Protein AF-A0A1Q7TH78-F1 (afdb_monomer_lite)

Structure (mmCIF, N/CA/C/O backbone):
data_AF-A0A1Q7TH78-F1
#
_entry.id   AF-A0A1Q7TH78-F1
#
loop_
_atom_site.group_PDB
_atom_site.id
_atom_site.type_symbol
_atom_site.label_atom_id
_atom_site.label_alt_id
_atom_site.label_comp_id
_atom_site.label_asym_id
_atom_site.label_entity_id
_atom_site.label_seq_id
_atom_site.pdbx_PDB_ins_code
_atom_site.Cartn_x
_atom_site.Cartn_y
_atom_site.Cartn_z
_atom_site.occupancy
_atom_site.B_iso_or_equiv
_atom_site.auth_seq_id
_atom_site.auth_comp_id
_atom_site.auth_asym_id
_atom_site.auth_atom_id
_atom_site.pdbx_PDB_model_num
ATOM 1 N N . MET A 1 1 ? 1.580 -51.648 -30.384 1.00 50.31 1 MET A N 1
ATOM 2 C CA . MET A 1 1 ? 2.171 -50.579 -31.220 1.00 50.31 1 MET A CA 1
ATOM 3 C C . MET A 1 1 ? 0.984 -49.779 -31.748 1.00 50.31 1 MET A C 1
ATOM 5 O O . MET A 1 1 ? 0.250 -50.338 -32.539 1.00 50.31 1 MET A O 1
ATOM 9 N N . LEU A 1 2 ? 0.589 -48.616 -31.231 1.00 55.88 2 LEU A N 1
ATOM 10 C CA . LEU A 1 2 ? 1.336 -47.409 -30.863 1.00 55.88 2 LEU A CA 1
ATOM 11 C C . LEU A 1 2 ? 0.707 -46.707 -29.634 1.00 55.88 2 LEU A C 1
ATOM 13 O O . LEU A 1 2 ? -0.456 -46.927 -29.313 1.00 55.88 2 LEU A O 1
ATOM 17 N N . ASN A 1 3 ? 1.525 -45.878 -28.985 1.00 51.44 3 ASN A N 1
ATOM 18 C CA . ASN A 1 3 ? 1.277 -45.088 -27.775 1.00 51.44 3 ASN A CA 1
ATOM 19 C C . ASN A 1 3 ? 0.257 -43.939 -27.940 1.00 51.44 3 ASN A C 1
ATOM 21 O O . ASN A 1 3 ? -0.033 -43.506 -29.052 1.00 51.44 3 ASN A O 1
ATOM 25 N N . SER A 1 4 ? -0.188 -43.420 -26.786 1.00 63.25 4 SER A N 1
ATOM 26 C CA . SER A 1 4 ? -0.912 -42.161 -26.528 1.00 63.25 4 SER A CA 1
ATOM 27 C C . SER A 1 4 ? -0.340 -40.916 -27.247 1.00 63.25 4 SER A C 1
ATOM 29 O O . SER A 1 4 ? 0.792 -40.940 -27.733 1.00 63.25 4 SER A O 1
ATOM 31 N N . PRO A 1 5 ? -1.070 -39.784 -27.219 1.00 63.19 5 PRO A N 1
ATOM 32 C CA . PRO A 1 5 ? -0.839 -38.860 -26.109 1.00 63.19 5 PRO A CA 1
ATOM 33 C C . PRO A 1 5 ? -2.131 -38.380 -25.435 1.00 63.19 5 PRO A C 1
ATOM 35 O O . PRO A 1 5 ? -3.068 -37.893 -26.061 1.00 63.19 5 PRO A O 1
ATOM 38 N N . ASP A 1 6 ? -2.117 -38.511 -24.113 1.00 63.50 6 ASP A N 1
ATOM 39 C CA . ASP A 1 6 ? -2.769 -37.599 -23.181 1.00 63.50 6 ASP A CA 1
ATOM 40 C C . ASP A 1 6 ? -2.283 -36.167 -23.467 1.00 63.50 6 ASP A C 1
ATOM 42 O O . ASP A 1 6 ? -1.099 -36.008 -23.766 1.00 63.50 6 ASP A O 1
ATOM 46 N N . SER A 1 7 ? -3.160 -35.158 -23.411 1.00 62.00 7 SER A N 1
ATOM 47 C CA . SER A 1 7 ? -2.863 -33.782 -22.952 1.00 62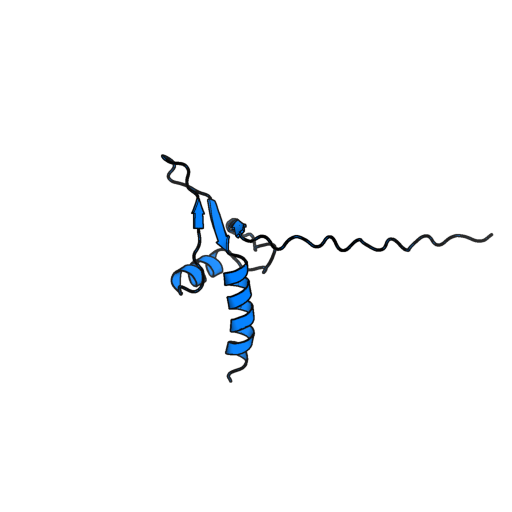.00 7 SER A CA 1
ATOM 48 C C . SER A 1 7 ? -3.845 -32.782 -23.554 1.00 62.00 7 SER A C 1
ATOM 50 O O . SER A 1 7 ? -3.680 -32.282 -24.665 1.00 62.00 7 SER A O 1
ATOM 52 N N . GLY A 1 8 ? -4.866 -32.445 -22.778 1.00 51.41 8 GLY A N 1
ATOM 53 C CA . GLY A 1 8 ? -5.754 -31.332 -23.082 1.00 51.41 8 GLY A CA 1
ATOM 54 C C . GLY A 1 8 ? -6.475 -30.829 -21.845 1.00 51.41 8 GLY A C 1
ATOM 55 O O . GLY A 1 8 ? -7.624 -30.404 -21.945 1.00 51.41 8 GLY A O 1
ATOM 56 N N . SER A 1 9 ? -5.826 -30.911 -20.681 1.00 55.53 9 SER A N 1
ATOM 57 C CA . SER A 1 9 ? -6.241 -30.200 -19.478 1.00 55.53 9 SER A CA 1
ATOM 58 C C . SER A 1 9 ? -6.253 -28.716 -19.823 1.00 55.53 9 SER A C 1
ATOM 60 O O . SER A 1 9 ? -5.220 -28.056 -19.847 1.00 55.53 9 SER A O 1
ATOM 62 N N . ARG A 1 10 ? -7.430 -28.195 -20.172 1.00 59.91 10 ARG A N 1
ATOM 63 C CA . ARG A 1 10 ? -7.687 -26.761 -20.145 1.00 59.91 10 ARG A CA 1
ATOM 64 C C . ARG A 1 10 ? -7.544 -26.385 -18.686 1.00 59.91 10 ARG A C 1
ATOM 66 O O . ARG A 1 10 ? -8.480 -26.609 -17.921 1.00 59.91 10 ARG A O 1
ATOM 73 N N . ASP A 1 11 ? -6.362 -25.909 -18.308 1.00 48.34 11 ASP A N 1
ATOM 74 C CA . ASP A 1 11 ? -6.145 -25.244 -17.037 1.00 48.34 11 ASP A CA 1
ATOM 75 C C . ASP A 1 11 ? -7.265 -24.222 -16.910 1.00 48.34 11 ASP A C 1
ATOM 77 O O . ASP A 1 11 ? -7.312 -23.219 -17.630 1.00 48.34 11 ASP A O 1
ATOM 81 N N . ALA A 1 12 ? -8.253 -24.555 -16.081 1.00 54.56 12 ALA A N 1
ATOM 82 C CA . ALA A 1 12 ? -9.287 -23.631 -15.700 1.00 54.56 12 ALA A CA 1
ATOM 83 C C . ALA A 1 12 ? -8.513 -22.460 -15.116 1.00 54.56 12 ALA A C 1
ATOM 85 O O . ALA A 1 12 ? -7.920 -22.601 -14.049 1.00 54.56 12 ALA A O 1
ATOM 86 N N . GLN A 1 13 ? -8.429 -21.356 -15.863 1.00 50.34 13 GLN A N 1
ATOM 87 C CA . GLN A 1 13 ? -7.887 -20.111 -15.356 1.00 50.34 13 GLN A CA 1
ATOM 88 C C . GLN A 1 13 ? -8.719 -19.805 -14.122 1.00 50.34 13 GLN A C 1
ATO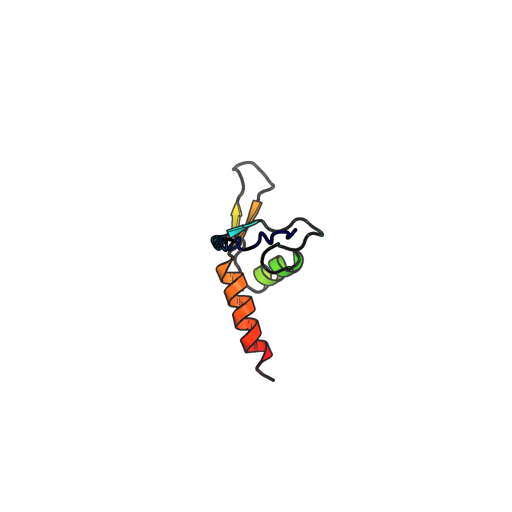M 90 O O . GLN A 1 13 ? -9.843 -19.314 -14.221 1.00 50.34 13 GLN A O 1
ATOM 95 N N . THR A 1 14 ? -8.206 -20.185 -12.956 1.00 51.03 14 THR A N 1
ATOM 96 C CA . THR A 1 14 ? -8.741 -19.780 -11.675 1.00 51.03 14 THR A CA 1
ATOM 97 C C . THR A 1 14 ? -8.604 -18.280 -11.696 1.00 51.03 14 THR A C 1
ATOM 99 O O . THR A 1 14 ? -7.516 -17.735 -11.518 1.00 51.03 14 THR A O 1
ATOM 102 N N . VAL A 1 15 ? -9.711 -17.619 -12.024 1.00 54.62 15 VAL A N 1
ATOM 103 C CA . VAL A 1 15 ? -9.873 -16.183 -11.909 1.00 54.62 15 VAL A CA 1
ATOM 104 C C . VAL A 1 15 ? -9.661 -15.901 -10.432 1.00 54.62 15 VAL A C 1
ATOM 106 O O . VAL A 1 15 ? -10.583 -16.033 -9.633 1.00 54.62 15 VAL A O 1
ATOM 109 N N . HIS A 1 16 ? -8.416 -15.633 -10.040 1.00 54.91 16 HIS A N 1
ATOM 110 C CA . HIS A 1 16 ? -8.106 -15.25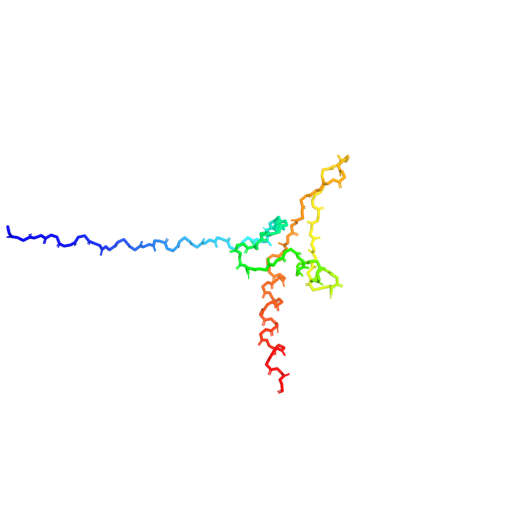6 -8.676 1.00 54.91 16 HIS A CA 1
ATOM 111 C C . HIS A 1 16 ? -8.895 -13.970 -8.431 1.00 54.91 16 HIS A C 1
ATOM 113 O O . HIS A 1 16 ? -8.636 -12.975 -9.121 1.00 54.91 16 HIS A O 1
ATOM 119 N N . PRO A 1 17 ? -9.905 -13.985 -7.541 1.00 64.69 17 PRO A N 1
ATOM 120 C CA . PRO A 1 17 ? -10.691 -12.794 -7.287 1.00 64.69 17 PRO A CA 1
ATOM 121 C C . PRO A 1 17 ? -9.710 -11.722 -6.831 1.00 64.69 17 PRO A C 1
ATOM 123 O O . PRO A 1 17 ? -8.950 -11.947 -5.888 1.00 64.69 17 PRO A O 1
ATOM 126 N N . LYS A 1 18 ? -9.666 -10.594 -7.550 1.00 68.94 18 LYS A N 1
ATOM 127 C CA . LYS A 1 18 ? -8.834 -9.456 -7.155 1.0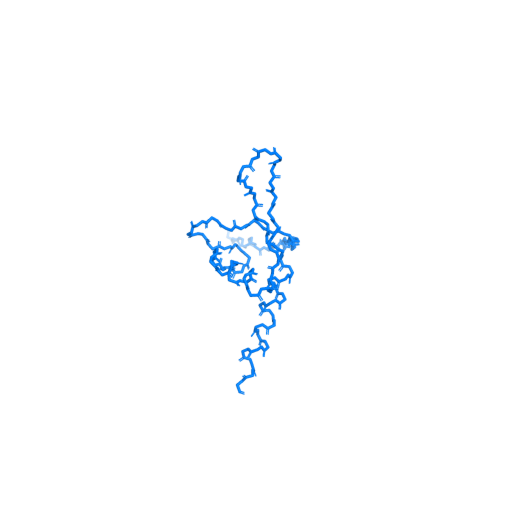0 68.94 18 LYS A CA 1
ATOM 128 C C . LYS A 1 18 ? -9.255 -9.076 -5.737 1.00 68.94 18 LYS A C 1
ATOM 130 O O . LYS A 1 18 ? -10.409 -8.685 -5.556 1.00 68.94 18 LYS A O 1
ATOM 135 N N . PRO A 1 19 ? -8.389 -9.250 -4.729 1.00 79.88 19 PRO A N 1
ATOM 136 C CA . PRO A 1 19 ? -8.772 -8.931 -3.369 1.00 79.88 19 PRO A CA 1
ATOM 137 C C . PRO A 1 19 ? -8.895 -7.416 -3.250 1.00 79.88 19 PRO A C 1
ATOM 139 O O . PRO A 1 19 ? -8.020 -6.697 -3.717 1.00 79.88 19 PRO A O 1
ATOM 142 N N . GLU A 1 20 ? -9.932 -6.921 -2.583 1.00 82.25 20 GLU A N 1
ATOM 143 C CA . GLU A 1 20 ? -10.053 -5.481 -2.309 1.00 82.25 20 GLU A CA 1
ATOM 144 C C . GLU A 1 20 ? -8.896 -4.990 -1.427 1.00 82.25 20 GLU A C 1
ATOM 146 O O . GLU A 1 20 ? -8.352 -3.899 -1.613 1.00 82.25 20 GLU A O 1
ATOM 151 N N . PHE A 1 21 ? -8.462 -5.841 -0.492 1.00 85.56 21 PHE A N 1
ATOM 152 C CA . PHE A 1 21 ? -7.340 -5.575 0.394 1.00 85.56 21 PHE A CA 1
ATOM 153 C C . PHE A 1 21 ? -6.428 -6.789 0.519 1.00 85.56 21 PHE A C 1
ATOM 155 O O . PHE A 1 21 ? -6.889 -7.920 0.679 1.00 85.56 21 PHE A O 1
ATOM 162 N N . PHE A 1 22 ? -5.122 -6.550 0.557 1.00 86.31 22 PHE A N 1
ATOM 163 C CA . PHE A 1 22 ? -4.133 -7.578 0.869 1.00 86.31 22 PHE A CA 1
ATOM 164 C C . PHE A 1 22 ? -3.263 -7.166 2.053 1.00 86.31 22 PHE A C 1
ATOM 166 O O . PHE A 1 22 ? -3.173 -5.997 2.427 1.00 86.31 22 PHE A O 1
ATOM 173 N N . ARG A 1 23 ? -2.648 -8.149 2.712 1.00 85.19 23 ARG A N 1
ATOM 174 C CA . ARG A 1 23 ? -1.817 -7.894 3.893 1.00 85.19 23 ARG A CA 1
ATOM 175 C C . ARG A 1 23 ? -0.475 -7.309 3.469 1.00 85.19 23 ARG A C 1
ATOM 177 O O . ARG A 1 23 ? 0.143 -7.811 2.534 1.00 85.19 23 ARG A O 1
ATOM 184 N N . LEU A 1 24 ? -0.003 -6.312 4.218 1.00 83.38 24 LEU A N 1
ATOM 185 C CA . LEU A 1 24 ? 1.347 -5.776 4.057 1.00 83.38 24 LEU A CA 1
ATOM 186 C C . LEU A 1 24 ? 2.369 -6.919 4.176 1.00 83.38 24 LEU A C 1
ATOM 188 O O . LEU A 1 24 ? 2.333 -7.652 5.176 1.00 83.38 24 LEU A O 1
ATOM 192 N N . PRO A 1 25 ? 3.265 -7.092 3.187 1.00 81.94 25 PRO A N 1
ATOM 193 C CA . PRO A 1 25 ? 4.250 -8.157 3.228 1.00 81.94 25 PRO A CA 1
ATOM 194 C C . PRO A 1 25 ? 5.179 -8.008 4.437 1.00 81.94 25 PRO A C 1
ATOM 196 O O . PRO A 1 25 ? 5.431 -6.910 4.950 1.00 81.94 25 PRO A O 1
ATOM 199 N N . LYS A 1 26 ? 5.691 -9.147 4.915 1.00 77.44 26 LYS A N 1
ATOM 200 C CA . LYS A 1 26 ? 6.696 -9.176 5.984 1.00 77.44 26 LYS A CA 1
ATOM 201 C C . LYS A 1 26 ? 7.988 -8.513 5.496 1.00 77.44 26 LYS A C 1
ATOM 203 O O . LYS A 1 26 ? 8.260 -8.458 4.301 1.00 77.44 26 LYS A O 1
ATOM 208 N N . SER A 1 27 ? 8.800 -8.021 6.430 1.00 73.81 27 SER A N 1
ATOM 209 C CA . SER A 1 27 ? 10.118 -7.473 6.095 1.00 73.81 27 SER A CA 1
ATOM 210 C C . SER A 1 27 ? 10.944 -8.506 5.317 1.00 73.81 27 SER A C 1
ATOM 212 O O . SER A 1 27 ? 11.036 -9.653 5.744 1.00 73.81 27 SER A O 1
ATOM 214 N N . GLY A 1 28 ? 11.507 -8.098 4.176 1.00 75.38 28 GLY A N 1
ATOM 215 C CA . GLY A 1 28 ? 12.288 -8.965 3.284 1.00 75.38 28 GLY A CA 1
ATOM 216 C C . GLY A 1 28 ? 11.473 -9.768 2.263 1.00 75.38 28 GLY A C 1
ATOM 217 O O . GLY A 1 28 ? 12.061 -10.389 1.387 1.00 75.38 28 GLY A O 1
ATOM 218 N N . VAL A 1 29 ? 10.138 -9.734 2.330 1.00 80.56 29 VAL A N 1
ATOM 219 C CA . VAL A 1 29 ? 9.253 -10.417 1.376 1.00 80.56 29 VAL A CA 1
ATOM 220 C C . VAL A 1 29 ? 8.617 -9.377 0.451 1.00 80.56 29 VAL A C 1
ATOM 222 O O . VAL A 1 29 ? 8.208 -8.306 0.903 1.00 80.56 29 VAL A O 1
ATOM 225 N N . ARG A 1 30 ? 8.560 -9.678 -0.849 1.00 82.56 30 ARG A N 1
ATOM 226 C CA . ARG A 1 30 ? 7.813 -8.887 -1.839 1.00 82.56 30 ARG A CA 1
ATOM 227 C C . ARG A 1 30 ? 6.357 -9.327 -1.840 1.00 82.56 30 ARG A C 1
ATOM 229 O O . ARG A 1 30 ? 6.065 -10.487 -1.549 1.00 82.56 30 ARG A O 1
ATOM 236 N N . ASP A 1 31 ? 5.440 -8.412 -2.119 1.00 83.12 31 ASP A N 1
ATOM 237 C CA . ASP A 1 31 ? 4.038 -8.797 -2.211 1.00 83.12 31 ASP A CA 1
ATOM 238 C C . ASP A 1 31 ? 3.794 -9.720 -3.433 1.00 83.12 31 ASP A C 1
ATOM 240 O O . ASP A 1 31 ? 4.496 -9.609 -4.441 1.00 83.12 31 ASP A O 1
ATOM 244 N N . PRO A 1 32 ? 2.824 -10.647 -3.358 1.00 80.38 32 PRO A N 1
ATOM 245 C CA . PRO A 1 32 ? 2.578 -11.621 -4.420 1.00 80.38 32 PRO A CA 1
ATOM 246 C C . PRO A 1 32 ? 1.807 -11.055 -5.624 1.00 80.38 32 PRO A C 1
ATOM 248 O O . PRO A 1 32 ? 1.641 -11.769 -6.607 1.00 80.38 32 PRO A O 1
ATOM 251 N N . TYR A 1 33 ? 1.306 -9.816 -5.557 1.00 82.44 33 TYR A N 1
ATOM 252 C CA . TYR A 1 33 ? 0.461 -9.226 -6.598 1.00 82.44 33 TYR A CA 1
ATOM 253 C C . TYR A 1 33 ? 1.240 -8.279 -7.517 1.00 82.44 33 TYR A C 1
ATOM 255 O O . TYR A 1 33 ? 1.105 -8.344 -8.735 1.00 82.44 33 TYR A O 1
ATOM 263 N N . PHE A 1 34 ? 2.055 -7.405 -6.935 1.00 82.75 34 PHE A N 1
ATOM 264 C CA . PHE A 1 34 ? 2.787 -6.333 -7.602 1.00 82.75 34 PHE A CA 1
ATOM 265 C C . PHE A 1 34 ? 4.309 -6.481 -7.471 1.00 82.75 34 PHE A C 1
ATOM 267 O O . PHE A 1 34 ? 5.049 -5.801 -8.178 1.00 82.75 34 PHE A O 1
ATOM 274 N N . GLY A 1 35 ? 4.802 -7.363 -6.595 1.00 83.69 35 GLY A N 1
ATOM 275 C CA . GLY A 1 35 ? 6.235 -7.579 -6.385 1.00 83.69 35 GLY A CA 1
ATOM 276 C C . GLY A 1 35 ? 6.960 -6.423 -5.680 1.00 83.69 35 GLY A C 1
ATOM 277 O O . GLY A 1 35 ? 8.191 -6.373 -5.692 1.00 83.69 35 GLY A O 1
ATOM 278 N N . LEU A 1 36 ? 6.232 -5.500 -5.059 1.00 84.50 36 LEU A N 1
ATOM 279 C CA . LEU A 1 36 ? 6.740 -4.342 -4.342 1.00 84.50 36 LEU A CA 1
ATOM 280 C C . LEU A 1 36 ? 7.192 -4.705 -2.915 1.00 84.50 36 LEU A C 1
ATOM 282 O O . LEU A 1 36 ? 6.573 -5.526 -2.223 1.00 84.50 36 LEU A O 1
ATOM 286 N N . PRO A 1 37 ? 8.284 -4.087 -2.429 1.00 85.88 37 PRO A N 1
ATOM 287 C CA . PRO A 1 37 ? 8.712 -4.235 -1.050 1.00 85.88 37 PRO A CA 1
ATOM 288 C C . PRO A 1 37 ? 7.820 -3.429 -0.097 1.00 85.88 37 PRO A C 1
ATOM 290 O O . PRO A 1 37 ? 7.180 -2.440 -0.452 1.00 85.88 37 PRO A O 1
ATOM 293 N N . ARG A 1 38 ? 7.850 -3.815 1.183 1.00 84.31 38 ARG A N 1
ATOM 294 C CA . ARG A 1 38 ? 7.146 -3.120 2.272 1.00 84.31 38 ARG A CA 1
ATOM 295 C C . ARG A 1 38 ? 7.445 -1.612 2.343 1.00 84.31 38 ARG A C 1
ATOM 297 O O . ARG A 1 38 ? 6.563 -0.850 2.725 1.00 84.31 38 ARG A O 1
ATOM 304 N N . THR A 1 39 ? 8.670 -1.191 2.025 1.00 86.38 39 THR A N 1
ATOM 305 C CA . THR A 1 39 ? 9.093 0.221 2.060 1.00 86.38 39 THR A CA 1
ATOM 306 C C . THR A 1 39 ? 8.303 1.073 1.078 1.00 86.38 39 THR A C 1
ATOM 308 O O . THR A 1 39 ? 7.803 2.121 1.473 1.00 86.38 39 THR A O 1
ATOM 311 N N . THR A 1 40 ? 8.086 0.577 -0.142 1.00 85.56 40 THR A N 1
ATOM 312 C CA . THR A 1 40 ? 7.317 1.281 -1.173 1.00 85.56 40 THR A CA 1
ATOM 313 C C . THR A 1 40 ? 5.903 1.582 -0.694 1.00 85.56 40 THR A C 1
ATOM 315 O O . THR A 1 40 ? 5.432 2.699 -0.842 1.00 85.56 40 THR A O 1
ATOM 318 N N . TYR A 1 41 ? 5.233 0.647 -0.016 1.00 84.75 41 TYR A N 1
ATOM 319 C CA . TYR A 1 41 ? 3.894 0.909 0.523 1.00 84.75 41 TYR A CA 1
ATOM 320 C C . TYR A 1 41 ? 3.861 2.012 1.587 1.00 84.75 41 TYR A C 1
ATOM 322 O O . TYR A 1 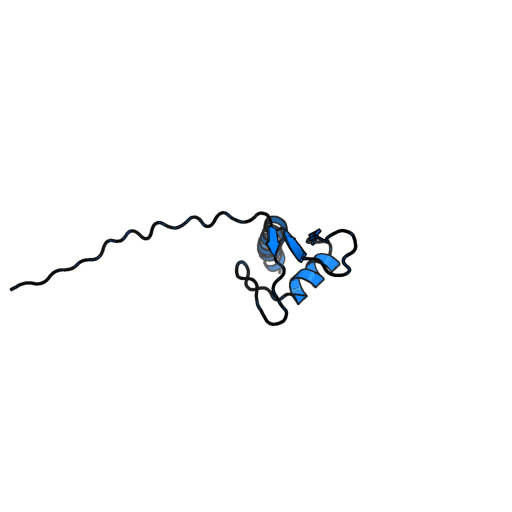41 ? 2.881 2.750 1.662 1.00 84.75 41 TYR A O 1
ATOM 330 N N . TYR A 1 42 ? 4.914 2.154 2.395 1.00 86.25 42 TYR A N 1
ATOM 331 C CA . TYR A 1 42 ? 5.017 3.273 3.335 1.00 86.25 42 TYR A CA 1
ATOM 332 C C . TYR A 1 42 ? 5.310 4.598 2.638 1.00 86.25 42 TYR A C 1
ATOM 334 O O . TYR A 1 42 ? 4.807 5.633 3.070 1.00 86.25 42 TYR A O 1
ATOM 342 N N . GLU A 1 43 ? 6.091 4.580 1.562 1.00 86.12 43 GLU A N 1
ATOM 343 C CA . GLU A 1 43 ? 6.315 5.763 0.732 1.00 86.12 43 GLU A CA 1
ATOM 344 C C . GLU A 1 43 ? 5.022 6.203 0.044 1.00 86.12 43 GLU A C 1
ATOM 346 O O . GLU A 1 43 ? 4.712 7.389 0.067 1.00 86.12 43 GLU A O 1
ATOM 351 N N . LEU A 1 44 ? 4.212 5.264 -0.456 1.00 83.88 44 LEU A N 1
ATOM 352 C CA . LEU A 1 44 ? 2.889 5.545 -1.025 1.00 83.88 44 LEU A CA 1
ATOM 353 C C . LEU A 1 44 ? 1.897 6.079 0.011 1.00 83.88 44 LEU A C 1
ATOM 355 O O . LEU A 1 44 ? 1.093 6.956 -0.306 1.00 83.88 44 LEU A O 1
ATOM 359 N N . GLU A 1 45 ? 1.961 5.582 1.250 1.00 85.25 45 GLU A N 1
ATOM 360 C CA . GLU A 1 45 ? 1.196 6.142 2.371 1.00 85.25 45 GLU A CA 1
ATOM 361 C C . GLU A 1 45 ? 1.637 7.583 2.660 1.00 85.25 45 GLU A C 1
ATOM 363 O O . GLU A 1 45 ? 0.798 8.475 2.789 1.00 85.25 45 GLU A O 1
ATOM 368 N N . LYS A 1 46 ? 2.951 7.837 2.700 1.00 83.88 46 LYS A N 1
ATOM 369 C CA . LYS A 1 46 ? 3.526 9.166 2.951 1.00 83.88 46 LYS A CA 1
ATOM 370 C C . LYS A 1 46 ? 3.250 10.156 1.814 1.00 83.88 46 LYS A C 1
ATOM 372 O O . LYS A 1 46 ? 3.028 11.331 2.084 1.00 83.88 46 LYS A O 1
ATOM 377 N N . ALA A 1 47 ? 3.238 9.685 0.571 1.00 81.19 47 ALA A N 1
ATOM 378 C CA . ALA A 1 47 ? 2.892 10.465 -0.614 1.00 81.19 47 ALA A CA 1
ATOM 379 C C . ALA A 1 47 ? 1.383 10.760 -0.717 1.00 81.19 47 ALA A C 1
ATOM 381 O O . ALA A 1 47 ? 0.962 11.506 -1.595 1.00 81.19 47 ALA A O 1
ATOM 382 N N . GLY A 1 48 ? 0.553 10.178 0.160 1.00 79.88 48 GLY A N 1
ATOM 383 C CA . GLY A 1 48 ? -0.902 10.352 0.141 1.00 79.88 48 GLY A CA 1
ATOM 384 C C . GLY A 1 48 ? -1.606 9.588 -0.984 1.00 79.88 48 GLY A C 1
ATOM 385 O O . GLY A 1 48 ? -2.815 9.726 -1.158 1.00 79.88 48 GLY A O 1
ATOM 386 N N . THR A 1 49 ? -0.871 8.762 -1.727 1.00 76.31 49 THR A N 1
ATOM 387 C CA . THR A 1 49 ? -1.363 7.993 -2.872 1.00 76.31 49 THR A CA 1
ATOM 388 C C . THR A 1 49 ? -2.203 6.791 -2.445 1.00 76.31 49 THR A C 1
ATOM 390 O O . THR A 1 49 ? -3.134 6.396 -3.143 1.00 76.31 49 THR A O 1
ATOM 393 N N . SER A 1 50 ? -1.881 6.172 -1.307 1.00 79.31 50 SER A N 1
ATOM 394 C CA . SER A 1 50 ? -2.613 5.007 -0.803 1.00 79.31 50 SER A CA 1
ATOM 395 C C . SER A 1 50 ? -2.859 5.104 0.696 1.00 79.31 50 SER A C 1
ATOM 397 O O . SER A 1 50 ? -1.963 5.436 1.465 1.00 79.31 50 SER A O 1
ATOM 399 N N . ARG A 1 51 ? -4.076 4.780 1.140 1.00 81.75 51 ARG A N 1
ATOM 400 C CA . ARG A 1 51 ? -4.432 4.772 2.566 1.00 81.75 51 ARG A CA 1
ATOM 401 C C . ARG A 1 51 ? -4.322 3.361 3.127 1.00 81.75 51 ARG A C 1
ATOM 403 O O . ARG A 1 51 ? -5.189 2.524 2.889 1.00 81.75 51 ARG A O 1
ATOM 410 N N . LEU A 1 52 ? -3.268 3.100 3.899 1.00 86.12 52 LEU A N 1
ATOM 411 C CA . LEU A 1 52 ? -3.099 1.817 4.578 1.00 86.12 52 LEU A CA 1
ATOM 412 C C . LEU A 1 52 ? -4.079 1.699 5.750 1.00 86.12 52 LEU A C 1
ATOM 414 O O . LEU A 1 52 ? -4.104 2.530 6.659 1.00 86.12 52 LEU A O 1
ATOM 418 N N . VAL A 1 53 ? -4.865 0.626 5.770 1.00 85.38 53 VAL A N 1
ATOM 419 C CA . VAL A 1 53 ? -5.837 0.368 6.835 1.00 85.38 53 VAL A CA 1
ATOM 420 C C . VAL A 1 53 ? -5.175 -0.482 7.912 1.00 85.38 53 VAL A C 1
ATOM 422 O O . VAL A 1 53 ? -4.767 -1.614 7.674 1.00 85.38 53 VAL A O 1
ATOM 425 N N . ARG A 1 54 ? -5.047 0.051 9.127 1.00 87.56 54 ARG A N 1
ATOM 426 C CA . ARG A 1 54 ? -4.407 -0.653 10.250 1.00 87.56 54 ARG A CA 1
ATOM 427 C C . ARG A 1 54 ? -5.472 -1.263 11.152 1.00 87.56 54 ARG A C 1
ATOM 429 O O . ARG A 1 54 ? -5.994 -0.597 12.041 1.00 87.56 54 ARG A O 1
ATOM 436 N N . LEU A 1 55 ? -5.766 -2.543 10.948 1.00 84.56 55 LEU A N 1
ATOM 437 C CA . LEU A 1 55 ? -6.705 -3.289 11.777 1.00 84.56 55 LEU A CA 1
ATOM 438 C C . LEU A 1 55 ? -6.030 -3.702 13.092 1.00 84.56 55 LEU A C 1
ATOM 440 O O . LEU A 1 55 ? -5.121 -4.535 13.106 1.00 84.56 55 LEU A O 1
ATOM 444 N N . ARG A 1 56 ? -6.465 -3.116 14.211 1.00 84.25 56 ARG A N 1
ATOM 445 C CA . ARG A 1 56 ? -5.956 -3.407 15.562 1.00 84.25 56 ARG A CA 1
ATOM 446 C C . ARG A 1 56 ? -7.081 -3.945 16.441 1.00 84.25 56 ARG A C 1
ATOM 448 O O . ARG A 1 56 ? -8.173 -3.385 16.454 1.00 84.25 56 ARG A O 1
ATOM 455 N N . LYS A 1 57 ? -6.809 -5.002 17.215 1.00 80.81 57 LYS A N 1
ATOM 456 C CA . LYS A 1 57 ? -7.716 -5.437 18.289 1.00 80.81 57 LYS A CA 1
ATOM 457 C C . LYS A 1 57 ? -7.635 -4.420 19.428 1.00 80.81 57 LYS A C 1
ATOM 459 O O . LYS A 1 57 ? -6.539 -3.989 19.787 1.00 80.81 57 LYS A O 1
ATOM 464 N N . ARG A 1 58 ? -8.780 -4.038 19.996 1.00 78.19 58 ARG A N 1
ATOM 465 C CA . ARG A 1 58 ? -8.843 -3.102 21.128 1.00 78.19 58 ARG A CA 1
ATOM 466 C C . ARG A 1 58 ? -7.981 -3.635 22.283 1.00 78.19 58 ARG A C 1
ATOM 468 O O . ARG A 1 58 ? -8.112 -4.798 22.654 1.00 78.19 58 ARG A O 1
ATOM 475 N N . GLY A 1 59 ? -7.068 -2.804 22.787 1.00 82.62 59 GLY A N 1
ATOM 476 C CA . GLY A 1 59 ? -6.083 -3.180 23.812 1.00 82.62 59 GLY A CA 1
ATOM 477 C C . GLY A 1 59 ? -4.754 -3.736 23.282 1.00 82.62 59 GLY A C 1
ATOM 478 O O . GLY A 1 59 ? -3.857 -3.984 24.078 1.00 82.62 59 GLY A O 1
ATOM 479 N N . ASN A 1 60 ? -4.588 -3.910 21.965 1.00 78.62 60 ASN A N 1
ATOM 480 C CA . ASN A 1 60 ? -3.353 -4.434 21.384 1.00 78.62 60 ASN A CA 1
ATOM 481 C C . ASN A 1 60 ? -2.555 -3.342 20.650 1.00 78.62 60 ASN A C 1
ATOM 483 O O . ASN A 1 60 ? -3.097 -2.597 19.832 1.00 78.62 60 ASN A O 1
ATOM 487 N N . ILE A 1 61 ? -1.249 -3.263 20.927 1.00 75.31 61 ILE A N 1
ATOM 488 C CA . ILE A 1 61 ? -0.348 -2.238 20.364 1.00 75.31 61 ILE A CA 1
ATOM 489 C C . ILE A 1 61 ? -0.066 -2.518 18.877 1.00 75.31 61 ILE A C 1
ATOM 491 O O . ILE A 1 61 ? 0.098 -1.599 18.071 1.00 75.31 61 ILE A O 1
ATOM 495 N N . ARG A 1 62 ? -0.028 -3.802 18.494 1.00 76.00 62 ARG A N 1
ATOM 496 C CA . ARG A 1 62 ? 0.259 -4.261 17.129 1.00 76.00 62 ARG A CA 1
ATOM 497 C C . ARG A 1 62 ? -1.025 -4.713 16.432 1.00 76.00 62 ARG A C 1
ATOM 499 O O . ARG A 1 62 ? -1.903 -5.312 17.046 1.00 76.00 62 ARG A O 1
ATOM 506 N N . GLY A 1 63 ? -1.119 -4.430 15.136 1.00 83.25 63 GLY A N 1
ATOM 507 C CA . GLY A 1 63 ? -2.242 -4.822 14.286 1.00 83.25 63 GLY A CA 1
ATOM 508 C C . GLY A 1 63 ? -1.783 -5.269 12.907 1.00 83.25 63 GLY A C 1
ATOM 509 O O . GLY A 1 63 ? -0.594 -5.213 12.590 1.00 83.25 63 GLY A O 1
ATOM 510 N N . THR A 1 64 ? -2.735 -5.703 12.090 1.00 85.12 64 THR A N 1
ATOM 511 C CA . THR A 1 64 ? -2.493 -6.057 10.692 1.00 85.12 64 THR A CA 1
ATOM 512 C C . THR A 1 64 ? -2.706 -4.833 9.817 1.00 85.12 64 THR A C 1
ATOM 514 O O . THR A 1 64 ? -3.760 -4.204 9.866 1.00 85.12 64 THR A O 1
ATOM 517 N N . THR A 1 65 ? -1.708 -4.503 9.003 1.00 87.19 65 THR A N 1
ATOM 518 C CA . THR A 1 65 ? -1.847 -3.477 7.970 1.00 87.19 65 THR A CA 1
ATOM 519 C C . THR A 1 65 ? -2.389 -4.116 6.699 1.00 87.19 65 THR A C 1
ATOM 521 O O . THR A 1 65 ? -1.815 -5.079 6.186 1.00 87.19 65 THR A O 1
ATOM 524 N N . LEU A 1 66 ? -3.494 -3.572 6.215 1.00 88.00 66 LEU A N 1
ATOM 525 C CA . LEU A 1 66 ? -4.154 -3.919 4.972 1.00 88.00 66 LEU A CA 1
ATOM 526 C C . LEU A 1 66 ? -3.868 -2.823 3.945 1.00 88.00 66 LEU A C 1
ATOM 528 O O . LEU A 1 66 ? -3.963 -1.631 4.246 1.00 88.00 66 LEU A O 1
ATOM 532 N N . ILE A 1 67 ? -3.497 -3.243 2.745 1.00 86.56 67 ILE A N 1
ATOM 533 C CA . ILE A 1 67 ? -3.219 -2.383 1.604 1.00 86.56 67 ILE A CA 1
ATOM 534 C C . ILE A 1 67 ? -4.409 -2.487 0.644 1.00 86.56 67 ILE A C 1
ATOM 536 O O . ILE A 1 67 ? -4.746 -3.609 0.258 1.00 86.56 67 ILE A O 1
ATOM 540 N N . PRO A 1 68 ? -5.039 -1.366 0.251 1.00 86.69 68 PRO A N 1
ATOM 541 C CA . PRO A 1 68 ? -6.082 -1.363 -0.770 1.00 86.69 68 PRO A CA 1
ATOM 542 C C . PRO A 1 68 ? -5.488 -1.671 -2.148 1.00 86.69 68 PRO A C 1
ATOM 544 O O . PRO A 1 68 ? -4.610 -0.951 -2.629 1.00 86.69 68 PRO A O 1
ATOM 547 N N . PHE A 1 69 ? -5.973 -2.729 -2.792 1.00 86.12 69 PHE A N 1
ATOM 548 C CA . PHE A 1 69 ? -5.451 -3.194 -4.076 1.00 86.12 69 PHE A CA 1
ATOM 549 C C . PHE A 1 69 ? -5.697 -2.186 -5.198 1.00 86.12 69 PHE A C 1
ATOM 551 O O . PHE A 1 69 ? -4.769 -1.852 -5.930 1.00 86.12 69 PHE A O 1
ATOM 558 N N . ASP A 1 70 ? -6.917 -1.655 -5.305 1.00 84.06 70 ASP A N 1
ATOM 559 C CA . ASP A 1 70 ? -7.289 -0.742 -6.390 1.00 84.06 70 ASP A CA 1
ATOM 560 C C . ASP A 1 70 ? -6.494 0.560 -6.376 1.00 84.06 70 ASP A C 1
ATOM 562 O O . ASP A 1 70 ? -6.143 1.064 -7.437 1.00 84.06 70 ASP A O 1
ATOM 566 N N . GLN A 1 71 ? -6.147 1.090 -5.199 1.00 83.94 71 GLN A N 1
ATOM 567 C CA . GLN A 1 71 ? -5.341 2.314 -5.105 1.00 83.94 71 GLN A CA 1
ATOM 568 C C . GLN A 1 71 ? -3.913 2.082 -5.603 1.00 83.94 71 GLN A C 1
ATOM 570 O O . GLN A 1 71 ? -3.375 2.905 -6.338 1.00 83.94 71 GLN A O 1
ATOM 575 N N . VAL A 1 72 ? -3.321 0.937 -5.254 1.00 84.50 72 VAL A N 1
ATOM 576 C CA . VAL A 1 72 ? -1.985 0.553 -5.727 1.00 84.50 72 VAL A CA 1
ATOM 577 C C . VAL A 1 72 ? -2.016 0.261 -7.225 1.00 84.50 72 VAL A C 1
ATOM 579 O O . VAL A 1 72 ? -1.152 0.730 -7.959 1.00 84.50 72 VAL A O 1
ATOM 582 N N . LEU A 1 73 ? -3.034 -0.455 -7.703 1.00 85.38 73 LEU A N 1
ATOM 583 C CA . LEU A 1 73 ? -3.234 -0.730 -9.124 1.00 85.38 73 LEU A CA 1
ATOM 584 C C . LEU A 1 73 ? -3.415 0.568 -9.923 1.00 85.38 73 LEU A C 1
ATOM 586 O O . LEU A 1 73 ? -2.793 0.732 -10.969 1.00 85.38 73 LEU A O 1
ATOM 590 N N . ALA A 1 74 ? -4.258 1.485 -9.443 1.00 83.75 74 ALA A N 1
ATOM 591 C CA . ALA A 1 74 ? -4.495 2.781 -10.067 1.00 83.75 74 ALA A CA 1
ATOM 592 C C . ALA A 1 74 ? -3.220 3.622 -10.087 1.00 83.75 74 ALA A C 1
ATOM 594 O O . ALA A 1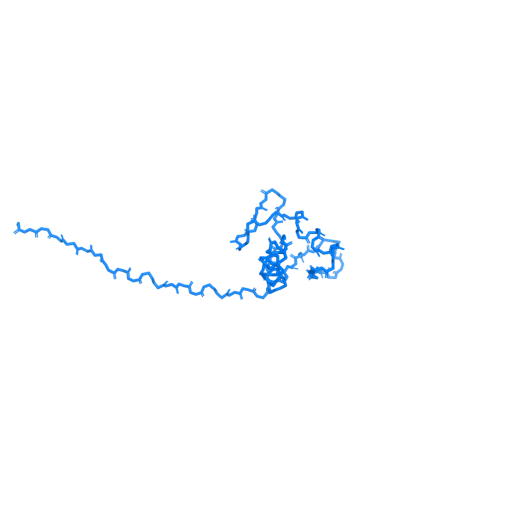 74 ? -2.914 4.226 -11.110 1.00 83.75 74 ALA A O 1
ATOM 595 N N . TYR A 1 75 ? -2.440 3.601 -9.004 1.00 81.69 75 TYR A N 1
ATOM 596 C CA . TYR A 1 75 ? -1.140 4.254 -8.963 1.00 81.69 75 TYR A CA 1
ATOM 597 C C . TYR A 1 75 ? -0.157 3.654 -9.966 1.00 81.69 75 TYR A C 1
ATOM 599 O O . TYR A 1 75 ? 0.459 4.398 -10.712 1.00 81.69 75 TYR A O 1
ATOM 607 N N . LEU A 1 76 ? -0.038 2.328 -10.050 1.00 82.50 76 LEU A N 1
ATOM 608 C CA . LEU A 1 76 ? 0.855 1.672 -11.011 1.00 82.50 76 LEU A CA 1
ATOM 609 C C . LEU A 1 76 ? 0.421 1.926 -12.462 1.00 82.50 76 LEU A C 1
ATOM 611 O O . LEU A 1 76 ? 1.259 2.153 -13.333 1.00 82.50 76 LEU A O 1
ATOM 615 N N . ARG A 1 77 ? -0.890 1.951 -12.725 1.00 82.94 77 ARG A N 1
ATOM 616 C CA . ARG A 1 77 ? -1.444 2.340 -14.031 1.00 82.94 77 ARG A CA 1
ATOM 617 C C . ARG A 1 77 ? -1.202 3.818 -14.341 1.00 82.94 77 ARG A C 1
ATOM 619 O O . ARG A 1 77 ? -0.889 4.143 -15.477 1.00 82.94 77 ARG A O 1
ATOM 626 N N . GLY A 1 78 ? -1.319 4.698 -13.348 1.00 71.31 78 GLY A N 1
ATOM 627 C CA . GLY A 1 78 ? -1.050 6.132 -13.471 1.00 71.31 78 GLY A CA 1
ATOM 628 C C . GLY A 1 78 ? 0.438 6.449 -13.628 1.00 71.31 78 GLY A C 1
ATOM 629 O O . GLY A 1 78 ? 0.795 7.289 -14.443 1.00 71.31 78 GLY A O 1
ATOM 630 N N . LEU A 1 79 ? 1.320 5.715 -12.946 1.00 59.50 79 LEU A N 1
ATOM 631 C CA . LEU A 1 79 ? 2.770 5.748 -13.156 1.00 59.50 79 LEU A CA 1
ATOM 632 C C . LEU A 1 79 ? 3.137 5.380 -14.592 1.00 59.50 79 LEU A C 1
ATOM 634 O O . LEU A 1 79 ? 4.057 5.967 -15.147 1.00 59.50 79 LEU A O 1
ATOM 638 N N . SER A 1 80 ? 2.401 4.454 -15.214 1.00 49.62 80 SER A N 1
ATOM 639 C CA . SER A 1 80 ? 2.591 4.132 -16.632 1.00 49.62 80 SER A CA 1
ATOM 640 C C . SER A 1 80 ? 2.245 5.302 -17.564 1.00 49.62 80 SER A C 1
ATOM 642 O O . SER A 1 80 ? 2.697 5.297 -18.705 1.00 49.62 80 SER A O 1
ATOM 644 N N . VAL A 1 81 ? 1.464 6.288 -17.103 1.00 47.62 81 VAL A N 1
ATOM 645 C CA . VAL A 1 81 ? 1.150 7.523 -17.843 1.00 47.62 81 VAL A CA 1
ATOM 646 C C . VAL A 1 81 ? 2.128 8.646 -17.483 1.00 47.62 81 VAL A C 1
ATOM 648 O O . VAL A 1 81 ? 2.535 9.400 -18.361 1.00 47.62 81 VAL A O 1
ATOM 651 N N . GLU A 1 82 ? 2.571 8.736 -16.228 1.00 42.88 82 GLU A N 1
ATOM 652 C CA . GLU A 1 82 ? 3.528 9.765 -15.800 1.00 42.88 82 GLU A CA 1
ATOM 653 C C . GLU A 1 82 ? 4.961 9.468 -16.289 1.00 42.88 82 GLU A C 1
ATOM 655 O O . GLU A 1 82 ? 5.698 10.389 -16.621 1.00 42.88 82 GLU A O 1
ATOM 660 N N . ALA A 1 83 ? 5.330 8.191 -16.463 1.00 38.62 83 ALA A N 1
ATOM 661 C CA . ALA A 1 83 ? 6.569 7.786 -17.138 1.00 38.62 83 ALA A CA 1
ATOM 662 C C . ALA A 1 83 ? 6.546 8.019 -18.665 1.00 38.62 83 ALA A C 1
ATOM 664 O O . ALA A 1 83 ? 7.584 7.913 -19.311 1.00 38.62 83 ALA A O 1
ATOM 665 N N . ALA A 1 84 ? 5.379 8.331 -19.243 1.00 35.56 84 ALA A N 1
ATOM 666 C CA . ALA A 1 84 ? 5.209 8.649 -20.663 1.00 35.56 84 ALA A CA 1
ATOM 667 C C . ALA A 1 84 ? 5.192 10.164 -20.949 1.00 35.56 84 ALA A C 1
ATOM 669 O O . ALA A 1 84 ? 4.970 10.567 -22.089 1.00 35.56 84 ALA A O 1
ATOM 670 N N . LYS A 1 85 ? 5.435 11.009 -19.938 1.00 31.27 85 LYS A N 1
ATOM 671 C CA . LYS A 1 85 ? 5.696 12.442 -20.118 1.00 31.27 85 LYS A CA 1
ATOM 672 C C . LYS A 1 85 ? 7.194 12.705 -19.961 1.00 31.27 85 LYS A C 1
ATOM 674 O O . LYS A 1 85 ? 7.641 13.196 -18.927 1.00 31.27 85 LYS A O 1
ATOM 679 N N . CYS A 1 86 ? 7.953 12.337 -20.988 1.00 32.38 86 CYS A N 1
ATOM 680 C CA . CYS A 1 86 ? 9.247 12.949 -21.278 1.00 32.38 86 CYS A CA 1
ATOM 681 C C . CYS A 1 86 ? 9.061 13.969 -22.399 1.00 32.38 86 CYS A C 1
ATOM 683 O O . CYS A 1 86 ? 8.259 13.677 -23.316 1.00 32.38 86 CYS A O 1
#

Secondary structure (DSSP, 8-state):
-------------------SEEEPPPTT---TTT---HHHHHHHHHTTS---EEE--TT-S--EEEEEHHHHHHHHHHHHHHTT--

pLDDT: mean 73.55, std 15.25, range [31.27, 88.0]

Sequence (86 aa):
MLNSPDSGSRDAQTVHPKPEFFRLPKSGVRDPYFGLPRTTYYELEKAGTSRLVRLRKRGNIRGTTLIPFDQVLAYLRGLSVEAAKC

Foldseek 3Di:
DDDDDDDDPPPPPPPPPQDQKDWQDDAPAADPPPRDHSVVQVVCVVVVQWDWDFDDDVPDPHGTTITGRVSVVVVVVVVVVVVVPD

Radius of gyration: 19.63 Å; chains: 1; bounding box: 23×64×55 Å